Protein AF-A0AAW4DRT6-F1 (afdb_monomer)

Mean predicted aligned error: 5.02 Å

Structure (mmCIF, N/CA/C/O backbone):
data_AF-A0AAW4DRT6-F1
#
_entry.id   AF-A0AAW4DRT6-F1
#
loop_
_atom_site.group_PDB
_atom_site.id
_atom_site.type_symbol
_atom_site.label_atom_id
_atom_site.label_alt_id
_atom_site.label_comp_id
_atom_site.label_asym_id
_atom_site.label_entity_id
_atom_site.label_seq_id
_atom_site.pdbx_PDB_ins_code
_atom_site.Cartn_x
_atom_site.Cartn_y
_atom_site.Cartn_z
_atom_site.occupancy
_atom_site.B_iso_or_equiv
_atom_site.auth_seq_id
_atom_site.auth_comp_id
_atom_site.auth_asym_id
_atom_site.auth_atom_id
_atom_site.pdbx_PDB_model_num
ATOM 1 N N . MET A 1 1 ? -1.925 -2.812 15.767 1.00 61.78 1 MET A N 1
ATOM 2 C CA . MET A 1 1 ? -0.603 -2.478 15.192 1.00 61.78 1 MET A CA 1
ATOM 3 C C . MET A 1 1 ? -0.703 -1.142 14.460 1.00 61.78 1 MET A C 1
ATOM 5 O O . MET A 1 1 ? -1.696 -0.924 13.772 1.00 61.78 1 MET A O 1
ATOM 9 N N . SER A 1 2 ? 0.233 -0.215 14.679 1.00 78.19 2 SER A N 1
ATOM 10 C CA . SER A 1 2 ? 0.117 1.160 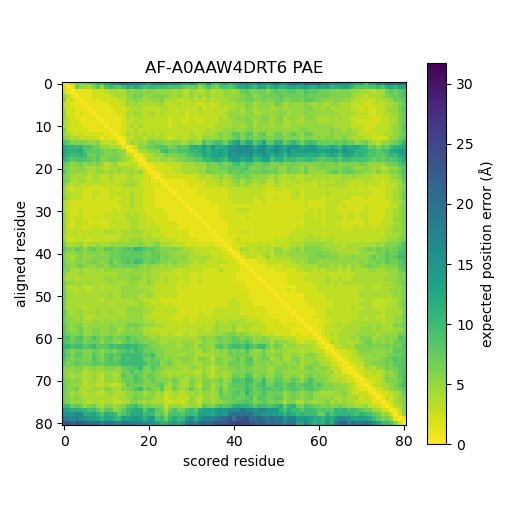14.163 1.00 78.19 2 SER A CA 1
ATOM 11 C C . SER A 1 2 ? 0.528 1.247 12.690 1.00 78.19 2 SER A C 1
ATOM 13 O O . SER A 1 2 ? 1.497 0.613 12.277 1.00 78.19 2 SER A O 1
ATOM 15 N N . PHE A 1 3 ? -0.174 2.060 11.894 1.00 83.50 3 PHE A N 1
ATOM 16 C CA . PHE A 1 3 ? 0.169 2.320 10.487 1.00 83.50 3 PHE A CA 1
ATOM 17 C C . PHE A 1 3 ? 1.633 2.755 10.328 1.00 83.50 3 PHE A C 1
ATOM 19 O O . PHE A 1 3 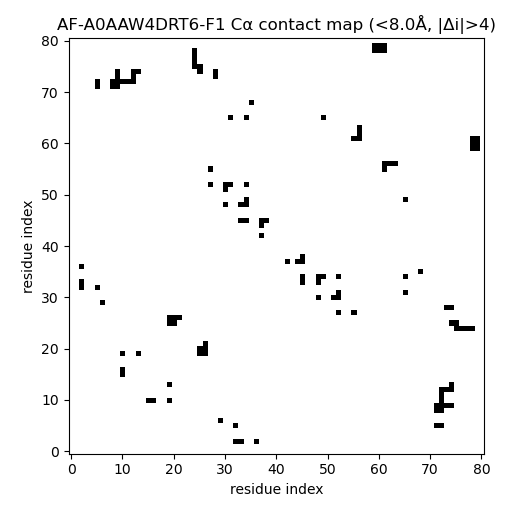? 2.338 2.275 9.443 1.00 83.50 3 PHE A O 1
ATOM 26 N N . ASN A 1 4 ? 2.121 3.595 11.243 1.00 84.25 4 ASN A N 1
ATOM 27 C CA . ASN A 1 4 ? 3.489 4.108 11.216 1.00 84.25 4 ASN A CA 1
ATOM 28 C C . ASN A 1 4 ? 4.546 3.006 11.387 1.00 84.25 4 ASN A C 1
ATOM 30 O O . ASN A 1 4 ? 5.619 3.102 10.796 1.00 84.25 4 ASN A O 1
ATOM 34 N N . GLU A 1 5 ? 4.243 1.936 12.129 1.00 86.38 5 GLU A N 1
ATOM 35 C CA . GLU A 1 5 ? 5.162 0.801 12.267 1.00 86.38 5 GLU A CA 1
ATOM 36 C C . GLU A 1 5 ? 5.309 0.023 10.960 1.00 86.38 5 GLU A C 1
ATOM 38 O O . GLU A 1 5 ? 6.421 -0.364 10.604 1.00 86.38 5 GLU A O 1
ATOM 43 N N . TYR A 1 6 ? 4.206 -0.190 10.233 1.00 87.88 6 TYR A N 1
ATOM 44 C CA . TYR A 1 6 ? 4.252 -0.814 8.910 1.00 87.88 6 TYR A CA 1
ATOM 45 C C . TYR A 1 6 ? 5.071 0.032 7.943 1.00 87.88 6 TYR A C 1
ATOM 47 O O . TYR A 1 6 ? 5.993 -0.484 7.322 1.00 87.88 6 TYR A O 1
ATOM 55 N N . ILE A 1 7 ? 4.809 1.341 7.886 1.00 87.38 7 ILE A N 1
ATOM 56 C CA . ILE A 1 7 ? 5.550 2.248 7.003 1.00 87.38 7 ILE A CA 1
ATOM 57 C C . ILE A 1 7 ? 7.040 2.290 7.354 1.00 87.38 7 ILE A C 1
ATOM 59 O O . ILE A 1 7 ? 7.873 2.309 6.453 1.00 87.38 7 ILE A O 1
ATOM 63 N N . SER A 1 8 ? 7.397 2.299 8.639 1.00 87.75 8 SER A N 1
ATOM 64 C CA . SER A 1 8 ? 8.801 2.275 9.063 1.00 87.75 8 SER A CA 1
ATOM 65 C C . SER A 1 8 ? 9.496 0.973 8.645 1.00 87.75 8 SER A C 1
ATOM 67 O O . SER A 1 8 ? 10.582 1.005 8.064 1.00 87.75 8 SER A O 1
ATOM 69 N N . SER A 1 9 ? 8.837 -0.169 8.865 1.00 89.44 9 SER A N 1
ATOM 70 C CA . SER A 1 9 ? 9.349 -1.486 8.480 1.00 89.44 9 SER A CA 1
ATOM 71 C C . SER A 1 9 ? 9.491 -1.632 6.962 1.00 89.44 9 SER A C 1
ATOM 73 O O . SER A 1 9 ? 10.540 -2.068 6.483 1.00 89.44 9 SER A O 1
ATOM 75 N N . ASP A 1 10 ? 8.487 -1.188 6.202 1.00 88.12 10 ASP A N 1
ATOM 76 C CA . ASP A 1 10 ? 8.517 -1.189 4.742 1.00 88.12 10 ASP A CA 1
ATOM 77 C C . ASP A 1 10 ? 9.653 -0.265 4.252 1.00 88.12 10 ASP A C 1
ATOM 79 O O . ASP A 1 10 ? 10.547 -0.710 3.541 1.00 88.12 10 ASP A O 1
ATOM 83 N N . LYS A 1 11 ? 9.760 0.985 4.723 1.00 87.69 11 LYS A N 1
ATOM 84 C CA . LYS A 1 11 ? 10.889 1.872 4.358 1.00 87.69 11 LYS A CA 1
ATOM 85 C C . LYS A 1 11 ? 12.258 1.251 4.628 1.00 87.69 11 LYS A C 1
ATOM 87 O O . LYS A 1 11 ? 13.173 1.436 3.824 1.00 87.69 11 LYS A O 1
ATOM 92 N N . ASN A 1 12 ? 12.407 0.536 5.744 1.00 89.19 12 ASN A N 1
ATOM 93 C CA . ASN A 1 12 ? 13.657 -0.131 6.086 1.00 89.19 12 ASN A CA 1
ATOM 94 C C . ASN A 1 12 ? 13.999 -1.230 5.070 1.00 89.19 12 ASN A C 1
ATOM 96 O O . ASN A 1 12 ? 15.108 -1.259 4.544 1.00 89.19 12 ASN A O 1
ATOM 100 N N . LYS A 1 13 ? 13.023 -2.074 4.711 1.00 87.31 13 LYS A N 1
ATOM 101 C CA . LYS A 1 13 ? 13.216 -3.147 3.724 1.00 87.31 13 LYS A CA 1
ATOM 102 C C . LYS A 1 13 ? 13.510 -2.619 2.315 1.00 87.31 13 LYS A C 1
ATOM 104 O O . LYS A 1 13 ? 14.270 -3.230 1.570 1.00 87.31 13 LYS A O 1
ATOM 109 N N . TRP A 1 14 ? 12.942 -1.470 1.959 1.00 86.00 14 TRP A N 1
ATOM 110 C CA . TRP A 1 14 ? 13.150 -0.821 0.662 1.00 86.00 14 TRP A CA 1
ATOM 111 C C . TRP A 1 14 ? 14.410 0.067 0.610 1.00 86.00 14 TRP A C 1
ATOM 113 O O . TRP A 1 14 ? 14.648 0.763 -0.379 1.00 86.00 14 TRP A O 1
ATOM 123 N N . GLY A 1 15 ? 15.238 0.042 1.660 1.00 83.62 15 GLY A N 1
ATOM 124 C CA . GLY A 1 15 ? 16.558 0.674 1.678 1.00 83.62 15 GLY A CA 1
ATOM 125 C C . GLY A 1 15 ? 16.563 2.169 2.000 1.00 83.62 15 GLY A C 1
ATOM 126 O O . GLY A 1 15 ? 17.513 2.849 1.628 1.00 83.62 15 GLY A O 1
ATOM 127 N N . LYS A 1 16 ? 15.513 2.702 2.651 1.00 76.06 16 LYS A N 1
ATOM 128 C CA . LYS A 1 16 ? 15.398 4.110 3.105 1.00 76.06 16 LYS A CA 1
ATOM 129 C C . LYS A 1 16 ? 15.752 5.166 2.038 1.00 76.06 16 LYS A C 1
ATOM 131 O O . LYS A 1 16 ? 16.154 6.280 2.371 1.00 76.06 16 LYS A O 1
ATOM 136 N N . ARG A 1 17 ? 15.597 4.838 0.752 1.00 74.81 17 ARG A N 1
ATOM 137 C CA . ARG A 1 17 ? 15.966 5.731 -0.354 1.00 74.81 17 ARG A CA 1
ATOM 138 C C . ARG A 1 17 ? 15.093 6.992 -0.341 1.00 74.81 17 ARG A C 1
ATOM 140 O O . ARG A 1 17 ? 13.895 6.934 -0.047 1.00 74.81 17 ARG A O 1
ATOM 147 N N . LYS A 1 18 ? 15.67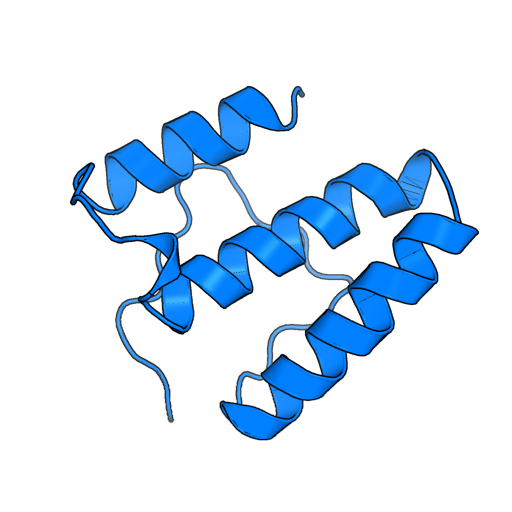0 8.147 -0.689 1.00 71.94 18 LYS A N 1
ATOM 148 C CA . LYS A 1 18 ? 14.868 9.343 -0.993 1.00 71.94 18 LYS A CA 1
ATOM 149 C C . LYS A 1 18 ? 14.042 9.046 -2.252 1.00 71.94 18 LYS A C 1
ATOM 151 O O . LYS A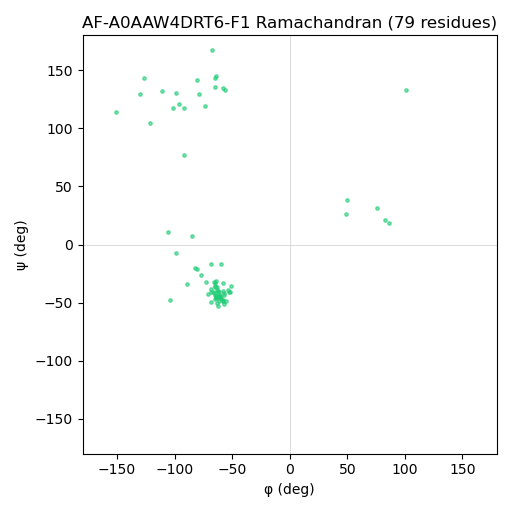 1 18 ? 14.551 8.448 -3.191 1.00 71.94 18 LYS A O 1
ATOM 156 N N . GLY A 1 19 ? 12.758 9.405 -2.246 1.00 78.81 19 GLY A N 1
ATOM 157 C CA . GLY A 1 19 ? 11.873 9.175 -3.395 1.00 78.81 19 GLY A CA 1
ATOM 158 C C . GLY A 1 19 ? 11.197 7.800 -3.467 1.00 78.81 19 GLY A C 1
ATOM 159 O O . GLY A 1 19 ? 10.673 7.460 -4.518 1.00 78.81 19 GLY A O 1
ATOM 160 N N . LEU A 1 20 ? 11.117 7.024 -2.375 1.00 82.81 20 LEU A N 1
ATOM 161 C CA . LEU A 1 20 ? 10.362 5.752 -2.360 1.00 82.81 20 LEU A CA 1
ATOM 162 C C . LEU A 1 20 ? 8.922 5.890 -2.888 1.00 82.81 20 LEU A C 1
ATOM 164 O O . LEU A 1 20 ? 8.431 5.009 -3.574 1.00 82.81 20 LEU A O 1
ATOM 168 N N . MET A 1 21 ? 8.253 7.016 -2.632 1.00 82.44 21 MET A N 1
ATOM 169 C CA . MET A 1 21 ? 6.894 7.272 -3.137 1.00 82.44 21 MET A CA 1
ATOM 170 C C . MET A 1 21 ? 6.816 7.468 -4.662 1.00 82.44 21 MET A C 1
ATOM 172 O O . MET A 1 21 ? 5.720 7.387 -5.215 1.00 82.44 21 MET A O 1
ATOM 176 N N . ALA A 1 22 ? 7.945 7.724 -5.332 1.00 84.56 22 ALA A N 1
ATOM 177 C CA . ALA A 1 22 ? 8.029 7.782 -6.790 1.00 84.56 22 ALA A CA 1
ATOM 178 C C . ALA A 1 22 ? 8.113 6.383 -7.420 1.00 84.56 22 ALA A C 1
ATOM 180 O O . ALA A 1 22 ? 7.760 6.222 -8.585 1.00 84.56 22 ALA A O 1
ATOM 181 N N . LEU A 1 23 ? 8.528 5.365 -6.653 1.00 87.19 23 LEU A 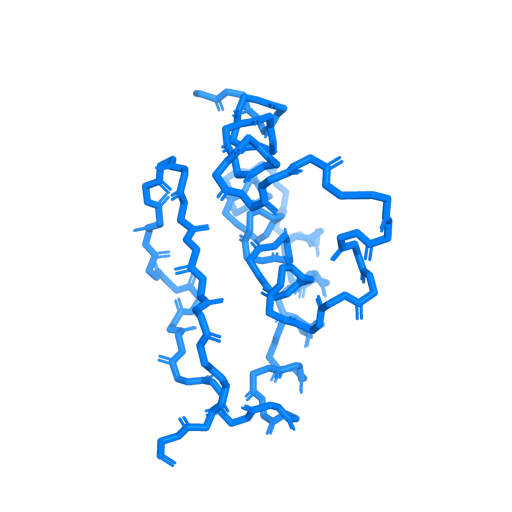N 1
ATOM 182 C CA . LEU A 1 23 ? 8.528 3.982 -7.117 1.00 87.19 23 LEU A CA 1
ATOM 183 C C . LEU A 1 23 ? 7.085 3.456 -7.146 1.00 87.19 23 LEU A C 1
ATOM 185 O O . LEU A 1 23 ? 6.443 3.393 -6.088 1.00 87.19 23 LEU A O 1
ATOM 189 N N . PRO A 1 24 ? 6.559 3.051 -8.315 1.00 86.56 24 PRO A N 1
ATOM 190 C CA . PRO A 1 24 ? 5.190 2.552 -8.434 1.00 86.56 24 PRO A CA 1
ATOM 191 C C . PRO A 1 24 ? 4.933 1.336 -7.535 1.00 86.56 24 PRO A C 1
ATOM 193 O O . PRO A 1 24 ? 3.855 1.224 -6.951 1.00 86.56 24 PRO A O 1
ATOM 196 N N . GLN A 1 25 ? 5.945 0.490 -7.330 1.00 87.50 25 GLN A N 1
ATOM 197 C CA . GLN A 1 25 ? 5.873 -0.677 -6.457 1.00 87.50 25 GLN A CA 1
ATOM 198 C C . GLN A 1 25 ? 5.605 -0.285 -5.000 1.00 87.50 25 GLN A C 1
ATOM 200 O O . GLN A 1 25 ? 4.664 -0.759 -4.364 1.00 87.50 25 GLN A O 1
ATOM 205 N N . TYR A 1 26 ? 6.427 0.619 -4.465 1.00 89.25 26 TYR A N 1
ATOM 206 C CA . TYR A 1 26 ? 6.297 1.068 -3.085 1.00 89.25 26 TYR A CA 1
ATOM 207 C C . TYR A 1 26 ? 5.0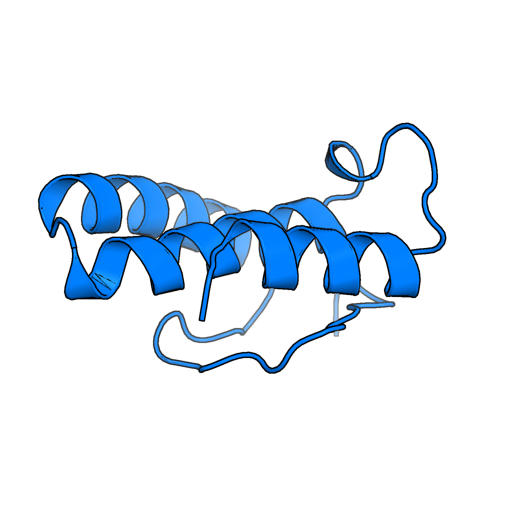15 1.882 -2.902 1.00 89.25 26 TYR A C 1
ATOM 209 O O . TYR A 1 26 ? 4.325 1.734 -1.894 1.00 89.25 26 TYR A O 1
ATOM 217 N N . LYS A 1 27 ? 4.650 2.704 -3.895 1.00 89.00 27 LYS A N 1
ATOM 218 C CA . LYS A 1 27 ? 3.384 3.443 -3.904 1.00 89.00 27 LYS A CA 1
ATOM 219 C C . LYS A 1 27 ? 2.186 2.500 -3.797 1.00 89.00 27 LYS A C 1
ATOM 221 O O . LYS A 1 27 ? 1.264 2.783 -3.035 1.00 89.00 27 LYS A O 1
ATOM 226 N N . PHE A 1 28 ? 2.207 1.373 -4.501 1.00 89.25 28 PHE A N 1
ATOM 227 C CA . PHE A 1 28 ? 1.150 0.371 -4.420 1.00 89.25 28 PHE A CA 1
ATOM 228 C C . PHE A 1 28 ? 1.065 -0.282 -3.042 1.00 89.25 28 PHE A C 1
ATOM 230 O O . PHE A 1 28 ? -0.016 -0.317 -2.450 1.00 89.25 28 PHE A O 1
ATOM 237 N N . VAL A 1 29 ? 2.202 -0.707 -2.479 1.00 89.81 29 VAL A N 1
ATOM 238 C CA . VAL A 1 29 ? 2.256 -1.232 -1.104 1.00 89.81 29 VAL A CA 1
ATOM 239 C C . VAL A 1 29 ? 1.726 -0.192 -0.114 1.00 89.81 29 VAL A C 1
ATOM 241 O O . VAL A 1 29 ? 0.892 -0.505 0.730 1.00 89.81 29 VAL A O 1
ATOM 244 N N . TYR A 1 30 ? 2.112 1.075 -0.257 1.00 90.31 30 TYR A N 1
ATOM 245 C CA . TYR A 1 30 ? 1.632 2.166 0.590 1.00 90.31 30 TYR A CA 1
ATOM 246 C C . TYR A 1 30 ? 0.108 2.372 0.503 1.00 90.31 30 TYR A C 1
ATOM 248 O O . TYR A 1 30 ? -0.564 2.505 1.531 1.00 90.31 30 TYR A O 1
ATOM 256 N N . LEU A 1 31 ? -0.461 2.374 -0.706 1.00 90.38 31 LEU A N 1
ATOM 257 C CA . LEU A 1 31 ? -1.912 2.472 -0.915 1.00 90.38 31 LEU A CA 1
ATOM 258 C C . LEU A 1 31 ? -2.648 1.283 -0.293 1.00 90.38 31 LEU A C 1
ATOM 260 O O . LEU A 1 31 ? -3.683 1.457 0.357 1.00 90.38 31 LEU A O 1
ATOM 264 N N . LYS A 1 32 ? -2.072 0.088 -0.416 1.00 89.81 32 LYS A N 1
ATOM 265 C CA . LYS A 1 32 ? -2.576 -1.129 0.210 1.00 89.81 32 LYS A CA 1
ATOM 266 C C . LYS A 1 32 ? -2.591 -1.018 1.738 1.00 89.81 32 LYS A C 1
ATOM 268 O O . LYS A 1 32 ? -3.623 -1.305 2.343 1.00 89.81 32 LYS A O 1
ATOM 273 N N . ARG A 1 33 ? -1.528 -0.482 2.358 1.00 90.31 33 ARG A N 1
ATOM 274 C CA . ARG A 1 33 ? -1.495 -0.186 3.808 1.00 90.31 33 ARG A CA 1
ATOM 275 C C . ARG A 1 33 ? -2.603 0.769 4.232 1.00 90.31 33 ARG A C 1
ATOM 277 O O . ARG A 1 33 ? -3.200 0.582 5.290 1.00 90.31 33 ARG A O 1
ATOM 284 N N . LYS A 1 34 ? -2.896 1.795 3.426 1.00 90.12 34 LYS A N 1
ATOM 285 C CA . LYS A 1 34 ? -4.012 2.706 3.715 1.00 90.12 34 LYS A CA 1
ATOM 286 C C . LYS A 1 34 ? -5.352 1.989 3.642 1.00 90.12 34 LYS A C 1
ATOM 288 O O . LYS A 1 34 ? -6.169 2.171 4.540 1.00 90.12 34 LYS A O 1
ATOM 293 N N . CYS A 1 35 ? -5.561 1.152 2.630 1.00 89.38 35 CYS A N 1
ATOM 294 C CA . CYS A 1 35 ? -6.774 0.348 2.530 1.00 89.38 35 CYS A CA 1
ATOM 295 C C . CYS A 1 35 ? -6.946 -0.546 3.765 1.00 89.38 35 CYS A C 1
ATOM 297 O O . CYS A 1 35 ? -8.015 -0.534 4.362 1.00 89.38 35 CYS A O 1
ATOM 299 N N . GLU A 1 36 ? -5.902 -1.260 4.197 1.00 88.94 36 GLU A N 1
ATOM 300 C CA . GLU A 1 36 ? -5.936 -2.102 5.404 1.00 88.94 36 GLU A CA 1
ATOM 301 C C . GLU A 1 36 ? -6.240 -1.291 6.673 1.00 88.94 36 GLU A C 1
ATOM 303 O O . GLU A 1 36 ? -7.105 -1.675 7.458 1.00 88.94 36 GLU A O 1
ATOM 308 N N . TYR A 1 37 ? -5.580 -0.144 6.849 1.00 89.38 37 TYR A N 1
ATOM 309 C CA . TYR A 1 37 ? -5.751 0.714 8.022 1.00 89.38 37 TYR A CA 1
ATOM 310 C C . TYR A 1 37 ? -7.155 1.320 8.129 1.00 89.38 37 TYR A C 1
ATOM 312 O O . TYR A 1 37 ? -7.725 1.382 9.220 1.00 89.38 37 TYR A O 1
ATOM 320 N N . TRP A 1 38 ? -7.723 1.774 7.008 1.00 89.44 38 TRP A N 1
ATOM 321 C CA . TRP A 1 38 ? -9.040 2.412 6.992 1.00 89.44 38 TRP A CA 1
ATOM 322 C C . TRP A 1 38 ? -10.195 1.414 6.971 1.00 89.44 38 TRP A C 1
ATOM 324 O O . TRP A 1 38 ? -11.296 1.774 7.385 1.00 89.44 38 TRP A O 1
ATOM 334 N N . ARG A 1 39 ? -9.953 0.159 6.570 1.00 86.12 39 ARG A N 1
ATOM 335 C CA . ARG A 1 39 ? -10.982 -0.883 6.441 1.00 86.12 39 ARG A CA 1
ATOM 336 C C . ARG A 1 39 ? -11.830 -1.077 7.696 1.00 86.12 39 ARG A C 1
ATOM 338 O O . ARG A 1 39 ? -13.035 -1.266 7.576 1.00 86.12 39 ARG A O 1
ATOM 345 N N . SER A 1 40 ? -11.213 -1.037 8.876 1.00 85.19 40 SER A N 1
ATOM 346 C CA . SER A 1 40 ? -11.902 -1.196 10.165 1.00 85.19 40 SER A CA 1
ATOM 347 C C . SER A 1 40 ? -12.216 0.124 10.872 1.00 85.19 40 SER A C 1
ATOM 349 O O . SER A 1 40 ? -12.910 0.110 11.882 1.00 85.19 40 SER A O 1
ATOM 351 N N . ARG A 1 41 ? -11.720 1.262 10.364 1.00 88.69 41 ARG A N 1
ATOM 352 C CA . ARG A 1 41 ? -11.850 2.573 11.023 1.00 88.69 41 ARG A CA 1
ATOM 353 C C . ARG A 1 41 ? -12.905 3.467 10.388 1.00 88.69 41 ARG A C 1
ATOM 355 O O . ARG A 1 41 ? -13.694 4.072 11.099 1.00 88.69 41 ARG A O 1
ATOM 362 N N . ASN A 1 42 ? -12.897 3.594 9.062 1.00 91.06 42 ASN A N 1
ATOM 363 C CA . ASN A 1 42 ? -13.824 4.470 8.351 1.00 91.06 42 ASN A CA 1
ATOM 364 C C . ASN A 1 42 ? -14.099 3.934 6.941 1.00 91.06 42 ASN A C 1
ATOM 366 O O . ASN A 1 42 ? -13.216 3.932 6.081 1.00 91.06 42 ASN A O 1
ATOM 370 N N . LYS A 1 43 ? -15.349 3.519 6.703 1.00 89.12 43 LYS A N 1
ATOM 371 C CA . LYS A 1 43 ? -15.785 2.920 5.434 1.00 89.12 43 LYS A CA 1
ATOM 372 C C . LYS A 1 43 ? -15.705 3.893 4.254 1.00 89.12 43 LYS A C 1
ATOM 374 O O . LYS A 1 43 ? -15.338 3.462 3.168 1.00 89.12 43 LYS A O 1
ATOM 379 N N . LEU A 1 44 ? -15.987 5.182 4.450 1.00 91.00 44 LEU A N 1
ATOM 380 C CA . LEU A 1 44 ? -15.943 6.176 3.368 1.00 91.00 44 LEU A CA 1
ATOM 381 C C . LEU A 1 44 ? -14.509 6.409 2.892 1.00 91.00 44 LEU A C 1
ATOM 383 O O . LEU A 1 44 ? -14.213 6.308 1.703 1.00 91.00 44 LEU A O 1
ATOM 387 N N . ILE A 1 45 ? -13.596 6.638 3.841 1.00 90.88 45 ILE A N 1
ATOM 388 C CA . ILE A 1 45 ? -12.172 6.817 3.537 1.00 90.88 45 ILE A CA 1
ATOM 389 C C . ILE A 1 45 ? -11.603 5.530 2.926 1.00 90.88 45 ILE A C 1
ATOM 391 O O . ILE A 1 45 ? -10.828 5.585 1.973 1.00 90.88 45 ILE A O 1
ATOM 395 N N . PHE A 1 46 ? -12.022 4.364 3.425 1.00 91.12 46 PHE A N 1
ATOM 396 C CA . PHE A 1 46 ? -11.670 3.078 2.832 1.00 91.12 46 PHE A CA 1
ATOM 397 C C . PHE A 1 46 ? -12.109 2.969 1.367 1.00 91.12 46 PHE A C 1
ATOM 399 O O . PHE A 1 46 ? -11.283 2.598 0.540 1.00 91.12 46 PHE A O 1
ATOM 406 N N . ILE A 1 47 ? -13.360 3.305 1.034 1.00 91.19 47 ILE A N 1
ATOM 407 C CA . ILE A 1 47 ? -13.867 3.255 -0.347 1.00 91.19 47 ILE A CA 1
ATOM 408 C C . ILE A 1 47 ? -13.051 4.186 -1.250 1.00 91.19 47 ILE A C 1
ATOM 410 O O . ILE A 1 47 ? -12.615 3.762 -2.318 1.00 91.19 47 ILE A O 1
ATOM 414 N N . PHE A 1 48 ? -12.755 5.408 -0.799 1.00 92.88 48 PHE A N 1
ATOM 415 C CA . PHE A 1 48 ? -11.914 6.344 -1.548 1.00 92.88 48 PHE A CA 1
ATOM 416 C C . PHE A 1 48 ? -10.529 5.755 -1.868 1.00 92.88 48 PHE A C 1
ATOM 418 O O . PHE A 1 48 ? -10.120 5.710 -3.030 1.00 92.88 48 PHE A O 1
ATOM 425 N N . TRP A 1 49 ? -9.817 5.229 -0.863 1.00 90.81 49 TRP A N 1
ATOM 426 C CA . TRP A 1 49 ? -8.514 4.589 -1.091 1.00 90.81 49 TRP A CA 1
ATOM 427 C C . TRP A 1 49 ? -8.621 3.310 -1.921 1.00 90.81 49 TRP A C 1
ATOM 429 O O . TRP A 1 49 ? -7.707 3.014 -2.687 1.00 90.81 49 TRP A O 1
ATOM 439 N N . ARG A 1 50 ? -9.727 2.571 -1.800 1.00 90.56 50 ARG A N 1
ATOM 440 C CA . ARG A 1 50 ? -9.984 1.345 -2.557 1.00 90.56 50 ARG A CA 1
ATOM 441 C C . ARG A 1 50 ? -10.149 1.620 -4.050 1.00 90.56 50 ARG A C 1
ATOM 443 O O . ARG A 1 50 ? -9.595 0.866 -4.841 1.00 90.56 50 ARG A O 1
ATOM 450 N N . LEU A 1 51 ? -10.844 2.693 -4.426 1.00 91.81 51 LEU A N 1
ATOM 451 C CA . LEU A 1 51 ? -10.974 3.112 -5.826 1.00 91.81 51 LEU A CA 1
ATOM 452 C C . LEU A 1 51 ? -9.614 3.498 -6.418 1.00 91.81 51 LEU A C 1
ATOM 454 O O . LEU A 1 51 ? -9.253 3.045 -7.502 1.00 91.81 51 LEU A O 1
ATOM 458 N N . ILE A 1 52 ? -8.820 4.271 -5.668 1.00 91.31 52 ILE A N 1
ATOM 459 C CA . ILE A 1 52 ? -7.453 4.622 -6.073 1.00 91.31 52 ILE A CA 1
ATOM 460 C C . ILE A 1 52 ? -6.613 3.353 -6.242 1.00 91.31 52 ILE A C 1
ATOM 462 O O . ILE A 1 52 ? -5.914 3.207 -7.240 1.00 91.31 52 ILE A O 1
ATOM 466 N N . TYR A 1 53 ? -6.691 2.429 -5.284 1.00 90.88 53 TYR A N 1
ATOM 467 C CA . TYR A 1 53 ? -5.958 1.169 -5.330 1.00 90.88 53 TYR A CA 1
ATOM 468 C C . TYR A 1 53 ? -6.299 0.352 -6.580 1.00 90.88 53 TYR A C 1
ATOM 470 O O . TYR A 1 53 ? -5.385 -0.025 -7.304 1.00 90.88 53 TYR A O 1
ATOM 478 N N . GLN A 1 54 ? -7.587 0.175 -6.884 1.00 90.31 54 GLN A N 1
ATOM 479 C CA . GLN A 1 54 ? -8.058 -0.588 -8.046 1.00 90.31 54 G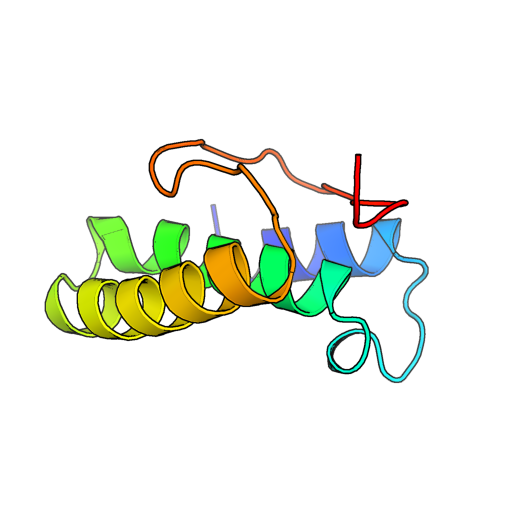LN A CA 1
ATOM 480 C C . GLN A 1 54 ? -7.631 0.037 -9.386 1.00 90.31 54 GLN A C 1
ATOM 482 O O . GLN A 1 54 ? -7.275 -0.670 -10.331 1.00 90.31 54 GLN A O 1
ATOM 487 N N . HIS A 1 55 ? -7.605 1.370 -9.474 1.00 90.56 55 HIS A N 1
ATOM 488 C CA . HIS A 1 55 ? -7.059 2.060 -10.644 1.00 90.56 55 HIS A CA 1
ATOM 489 C C . HIS A 1 55 ? -5.575 1.715 -10.868 1.00 90.56 55 HIS A C 1
ATOM 491 O O . HIS A 1 55 ? -5.164 1.428 -11.991 1.00 90.56 55 HIS A O 1
ATOM 497 N N . TYR A 1 56 ? -4.769 1.702 -9.800 1.00 87.31 56 TYR A N 1
ATOM 498 C CA . TYR A 1 56 ? -3.350 1.333 -9.881 1.00 87.31 56 TYR A CA 1
ATOM 499 C C . TYR A 1 56 ? -3.117 -0.166 -10.102 1.00 87.31 56 TYR A C 1
ATOM 501 O O . TYR A 1 56 ? -2.151 -0.522 -10.772 1.00 87.31 56 TYR A O 1
ATOM 509 N N . GLU A 1 57 ? -3.997 -1.016 -9.577 1.00 87.62 57 GLU A N 1
ATOM 510 C CA . GLU A 1 57 ? -4.040 -2.464 -9.816 1.00 87.62 57 GLU A CA 1
ATOM 511 C C . GLU A 1 57 ? -4.133 -2.752 -11.321 1.00 87.62 57 GLU A C 1
ATOM 513 O O . GLU A 1 57 ? -3.292 -3.452 -11.879 1.00 87.62 57 GLU A O 1
ATOM 518 N N . THR A 1 58 ? -5.063 -2.072 -12.000 1.00 86.44 58 THR A N 1
ATOM 519 C CA . THR A 1 58 ? -5.267 -2.197 -13.452 1.00 86.44 58 THR A CA 1
ATOM 520 C C . THR A 1 58 ? -4.117 -1.563 -14.240 1.00 86.44 58 THR A C 1
ATOM 522 O O . THR A 1 58 ? -3.627 -2.139 -15.206 1.00 86.44 58 THR A O 1
ATOM 525 N N . LYS A 1 59 ? -3.639 -0.383 -13.818 1.00 87.31 59 LYS A N 1
ATOM 526 C CA . LYS A 1 59 ? -2.575 0.361 -14.514 1.00 87.31 59 LYS A CA 1
ATOM 527 C C . LYS A 1 59 ? -1.225 -0.360 -14.518 1.00 87.31 59 LYS A C 1
ATOM 529 O O . LYS A 1 59 ? -0.478 -0.230 -15.481 1.00 87.31 59 LYS A O 1
ATOM 534 N N . TYR A 1 60 ? -0.892 -1.050 -13.431 1.00 84.31 60 TYR A N 1
ATOM 535 C CA . TYR A 1 60 ? 0.381 -1.760 -13.280 1.00 84.31 60 TYR A CA 1
ATOM 536 C C . TYR A 1 60 ? 0.243 -3.279 -13.403 1.00 84.31 60 TYR A C 1
ATOM 538 O O . TYR A 1 60 ? 1.205 -3.978 -13.093 1.00 84.31 60 TYR A O 1
ATOM 546 N N . LEU A 1 61 ? -0.925 -3.773 -13.839 1.00 83.12 61 LEU A N 1
ATOM 547 C CA . LEU A 1 61 ? -1.221 -5.201 -13.997 1.00 83.12 61 LEU A CA 1
ATOM 548 C C . LEU A 1 61 ? -0.854 -6.023 -12.748 1.00 83.12 61 LEU A C 1
ATOM 550 O O . LEU A 1 61 ? -0.325 -7.127 -12.843 1.00 83.12 61 LEU A O 1
ATOM 554 N N . MET A 1 62 ? -1.083 -5.459 -11.560 1.00 80.69 62 MET A N 1
ATOM 555 C CA . MET A 1 62 ? -0.788 -6.140 -10.302 1.00 80.69 62 MET A CA 1
ATOM 556 C C . MET A 1 62 ? -2.016 -6.896 -9.827 1.00 80.69 62 MET A C 1
ATOM 558 O O . MET A 1 62 ? -2.995 -6.261 -9.475 1.00 80.69 62 MET A O 1
ATOM 562 N N . ASP A 1 63 ? -1.948 -8.220 -9.727 1.00 78.25 63 ASP A N 1
ATOM 563 C CA . ASP A 1 63 ? -3.031 -9.026 -9.155 1.00 78.25 63 ASP A CA 1
ATOM 564 C C . ASP A 1 63 ? -2.807 -9.235 -7.649 1.00 78.25 63 ASP A C 1
ATOM 566 O O . ASP A 1 63 ? -2.302 -10.261 -7.189 1.00 78.25 63 ASP A O 1
ATOM 570 N N . VAL A 1 64 ? -3.096 -8.200 -6.852 1.00 80.19 64 VAL A N 1
ATOM 571 C CA . VAL A 1 64 ? -3.049 -8.297 -5.386 1.00 80.19 64 VAL A CA 1
ATOM 572 C C . VAL A 1 64 ? -4.421 -7.944 -4.830 1.00 80.19 64 VAL A C 1
ATOM 574 O O . VAL A 1 64 ? -4.755 -6.764 -4.697 1.00 80.19 64 VAL A O 1
ATOM 577 N N . PRO A 1 65 ? -5.204 -8.941 -4.386 1.00 79.06 65 PRO A N 1
ATOM 578 C CA . PRO A 1 65 ? -6.541 -8.687 -3.893 1.00 79.06 65 PRO A CA 1
ATOM 579 C C . PRO A 1 65 ? -6.529 -7.696 -2.731 1.00 79.06 65 PRO A C 1
ATOM 581 O O . PRO A 1 65 ? -5.805 -7.833 -1.738 1.00 79.06 65 PRO A O 1
ATOM 584 N N . ALA A 1 66 ? -7.433 -6.721 -2.758 1.00 76.31 66 ALA A N 1
ATOM 585 C CA . ALA A 1 66 ? -7.592 -5.782 -1.649 1.00 76.31 66 ALA A CA 1
ATOM 586 C C . ALA A 1 66 ? -7.964 -6.467 -0.312 1.00 76.31 66 ALA A C 1
ATOM 588 O O . ALA A 1 66 ? -7.780 -5.868 0.750 1.00 76.31 66 ALA A O 1
ATOM 589 N N . LYS A 1 67 ? -8.438 -7.725 -0.342 1.00 79.94 67 LYS A N 1
ATOM 590 C CA . LYS A 1 67 ? -8.701 -8.527 0.861 1.00 79.94 67 LYS A CA 1
ATOM 591 C C . LYS A 1 67 ? -7.432 -9.096 1.506 1.00 79.94 67 LYS A C 1
ATOM 593 O O . LYS A 1 67 ? -7.460 -9.294 2.716 1.00 79.94 67 LYS A O 1
ATOM 598 N N . THR A 1 68 ? -6.363 -9.299 0.735 1.00 83.19 68 THR A N 1
ATOM 599 C CA . THR A 1 68 ? -5.083 -9.858 1.193 1.00 83.19 68 THR A CA 1
ATOM 600 C C . THR A 1 68 ? -4.513 -9.042 2.344 1.00 83.19 68 THR A C 1
ATOM 602 O O . THR A 1 68 ? -4.496 -7.815 2.261 1.00 83.19 68 THR A O 1
ATOM 605 N N . VAL A 1 69 ? -4.069 -9.719 3.401 1.00 81.88 69 VAL A N 1
ATOM 606 C CA . VAL A 1 69 ? -3.385 -9.100 4.540 1.00 81.88 69 VAL A CA 1
ATOM 607 C C . VAL A 1 69 ? -1.890 -9.239 4.316 1.00 81.88 69 VAL A C 1
ATOM 609 O O . VAL A 1 69 ? -1.387 -10.352 4.183 1.00 81.88 69 VAL A O 1
ATOM 612 N N . ILE A 1 70 ? -1.181 -8.117 4.259 1.00 84.81 70 ILE A N 1
ATOM 613 C CA . ILE A 1 70 ? 0.260 -8.112 4.007 1.00 84.81 70 ILE A CA 1
ATOM 614 C C . ILE A 1 70 ? 1.026 -7.974 5.335 1.00 84.81 70 ILE A C 1
ATOM 616 O O . ILE A 1 70 ? 0.767 -7.074 6.134 1.00 84.81 70 ILE A O 1
ATOM 620 N N . GLY A 1 71 ? 2.016 -8.838 5.575 1.00 83.62 71 GLY A N 1
ATOM 621 C CA . GLY A 1 71 ? 2.915 -8.748 6.737 1.00 83.62 71 GLY A CA 1
ATOM 622 C C . GLY A 1 71 ? 3.843 -7.523 6.699 1.00 83.62 71 GLY A C 1
ATOM 623 O O . GLY A 1 71 ? 3.944 -6.843 5.682 1.00 83.62 71 GLY A O 1
ATOM 624 N N . LYS A 1 72 ? 4.522 -7.202 7.807 1.00 86.38 72 LYS A N 1
ATOM 625 C CA . LYS A 1 72 ? 5.507 -6.100 7.872 1.00 86.38 72 LYS A CA 1
ATOM 626 C C . LYS A 1 72 ? 6.716 -6.369 6.960 1.00 86.38 72 LYS A C 1
ATOM 628 O O . LYS A 1 72 ? 7.151 -7.510 6.857 1.00 86.38 72 LYS A O 1
ATOM 633 N N . GLY A 1 73 ? 7.284 -5.322 6.354 1.00 82.81 73 GLY A N 1
ATOM 634 C CA . GLY A 1 73 ? 8.514 -5.431 5.563 1.00 82.81 73 GLY A CA 1
ATOM 635 C C . GLY A 1 73 ? 8.291 -6.066 4.192 1.00 82.81 73 GLY A C 1
ATOM 636 O O . GLY A 1 73 ? 9.170 -6.759 3.682 1.00 82.81 73 GLY A O 1
ATOM 637 N N . PHE A 1 74 ? 7.114 -5.854 3.605 1.00 85.75 74 PHE A N 1
ATOM 638 C CA . PHE A 1 74 ? 6.777 -6.405 2.297 1.00 85.75 74 PHE A CA 1
ATOM 639 C C . PHE A 1 74 ? 7.425 -5.574 1.191 1.00 85.75 74 PHE A C 1
ATOM 641 O O . PHE A 1 74 ? 7.306 -4.346 1.177 1.00 85.75 74 PHE A O 1
ATOM 648 N N . LYS A 1 75 ? 8.118 -6.240 0.266 1.00 85.88 75 LYS A N 1
ATOM 649 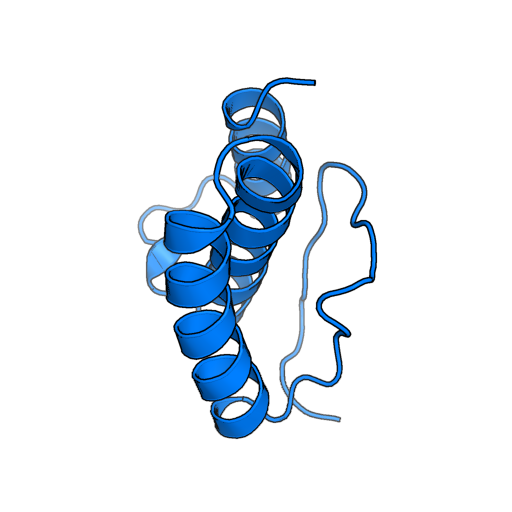C CA . LYS A 1 75 ? 8.822 -5.614 -0.854 1.00 85.88 75 LYS A CA 1
ATOM 650 C C . LYS A 1 75 ? 8.438 -6.315 -2.150 1.00 85.88 75 LYS A C 1
ATOM 652 O O . LYS A 1 75 ? 8.519 -7.533 -2.230 1.00 85.88 75 LYS A O 1
ATOM 657 N N . ILE A 1 76 ? 8.041 -5.524 -3.141 1.00 84.50 76 ILE A N 1
ATOM 658 C CA . ILE A 1 76 ? 7.794 -5.982 -4.508 1.00 84.50 76 ILE A CA 1
ATOM 659 C C . ILE A 1 76 ? 9.025 -5.585 -5.317 1.00 84.50 76 ILE A C 1
ATOM 661 O O . ILE A 1 76 ? 9.341 -4.397 -5.402 1.00 84.50 76 ILE A O 1
ATOM 665 N N . GLU A 1 77 ? 9.746 -6.559 -5.860 1.00 78.44 77 GLU A N 1
ATOM 666 C CA . GLU A 1 77 ? 10.970 -6.290 -6.626 1.00 78.44 77 GLU A CA 1
ATOM 667 C C . GLU A 1 77 ? 10.689 -6.065 -8.115 1.00 78.44 77 GLU A C 1
ATOM 669 O O . GLU A 1 77 ? 11.307 -5.188 -8.715 1.00 78.44 77 GLU A O 1
ATOM 674 N N . HIS A 1 78 ? 9.686 -6.746 -8.674 1.00 75.19 78 HIS A N 1
ATOM 675 C CA . HIS A 1 78 ? 9.305 -6.647 -10.083 1.00 75.19 78 HIS A CA 1
ATOM 676 C C . HIS A 1 78 ? 7.815 -6.314 -10.246 1.00 75.19 78 HIS A C 1
ATOM 678 O O . HIS A 1 78 ? 6.982 -6.750 -9.454 1.00 75.19 78 HIS A O 1
ATOM 684 N N . LEU A 1 79 ? 7.501 -5.496 -11.256 1.00 66.94 79 LEU A N 1
ATOM 685 C CA . LEU A 1 79 ? 6.138 -5.241 -11.736 1.00 66.94 79 LEU A CA 1
ATOM 686 C C . LEU A 1 79 ? 6.020 -5.864 -13.119 1.00 66.94 79 LEU A C 1
ATOM 688 O O . LEU A 1 79 ? 6.885 -5.602 -13.952 1.00 66.94 79 LEU A O 1
ATOM 692 N N . GLY A 1 80 ? 4.954 -6.623 -13.349 1.00 55.72 80 GLY A N 1
ATOM 693 C CA . GLY A 1 80 ? 4.781 -7.425 -14.558 1.00 55.72 80 GLY A CA 1
ATOM 694 C C . GLY A 1 80 ? 5.100 -8.894 -14.294 1.00 55.72 80 GLY A C 1
ATOM 695 O O . GLY A 1 80 ? 6.081 -9.201 -13.614 1.00 55.72 80 GLY A O 1
ATOM 696 N N . GLY A 1 81 ? 4.211 -9.769 -14.769 1.00 46.75 81 GLY A N 1
ATOM 697 C CA . GLY A 1 81 ? 4.508 -11.189 -14.957 1.00 46.75 81 GLY A CA 1
ATOM 698 C C . GLY A 1 81 ? 5.400 -11.409 -16.169 1.00 46.75 81 GLY A C 1
ATOM 699 O O . GLY A 1 81 ? 5.457 -10.496 -17.026 1.00 46.75 81 GLY A O 1
#

Foldseek 3Di:
DDLVQLVVQQCVLVPVDPCLCVPLQSVLVNLLSQLVVCVVPPPVSNVVSVVVNVVSCVVQVPPDDSVDDDDGRDGDPDGDD

Radius of gyration: 12.28 Å; Cα contacts (8 Å, |Δi|>4): 66; chains: 1; bounding box: 32×20×30 Å

Sequence (81 aa):
MSFNEYISSDKNKWGKRKGLMALPQYKFVYLKRKCEYWRSRNKLIFIFWRLIYQHYETKYLMDVPAKTVIGKGFKIEHLGG

Secondary structure (DSSP, 8-state):
--HHHHHHHHHHHTTT-TTGGGSHHHHHHHHHHHHHHHHTT-HHHHHHHHHHHHHHHHHTT----TTPPPPTT--------

Nearest PDB structures (foldseek):
  2zae-assembly2_D  TM=6.588E-01  e=5.354E+00  Pyrococcus horikoshii
  8e00-assembly1_A  TM=5.980E-01  e=6.813E+00  Saccharomyces cerevisiae
  2xm1-assembly1_A  TM=5.138E-01  e=4.469E+00  Bacteroides thetaiotaomicron VPI-5482

Solvent-accessible surface area (backbone atoms only — not comparable to full-atom values): 4914 Å² total; per-residue (Å²): 136,60,72,66,58,42,53,52,38,26,39,56,67,69,62,68,52,88,63,50,75,74,38,68,58,51,37,50,54,51,44,51,51,50,30,62,62,23,59,87,72,37,65,67,63,17,50,55,41,43,53,57,43,51,54,50,27,66,73,53,64,49,93,68,64,90,82,65,82,81,69,78,46,66,79,72,92,74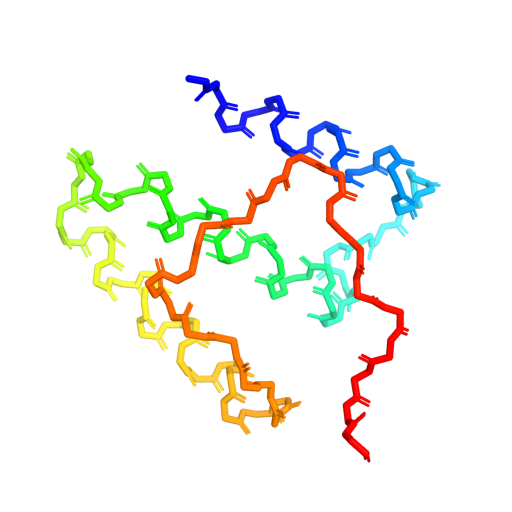,80,62,132

pLDDT: mean 84.6, std 7.81, range [46.75, 92.88]

Organism: NCBI:txid47770